Protein AF-A0A5B9WQB6-F1 (afdb_monomer)

Secondary structure (DSSP, 8-state):
------S--EEEEEEE-TTS-EEEEEEEEES-SSS---EE-SS----B-EEEE-TTS-EEEEEEEEEETTEEEEEEEEEEEE-TTS--EEEEEETT--TT----S--PPPGGGTTTSS---------

Sequence (127 aa):
MEERTDKYQRSYGYRYDMSNRLQSAQFTQQNSTTSYGSWQSNVMDFSVPHVNYDANGNILKMKQSGHKNNVPAVIDQLRYEYTTNTNQLRFVRDSVNDISTTLGDFKEPPQQQLQQCLPRNGLRLHL

Structure (mmCIF, N/CA/C/O backbone):
data_AF-A0A5B9WQB6-F1
#
_entry.id   AF-A0A5B9WQB6-F1
#
loop_
_atom_site.group_PDB
_atom_site.id
_atom_site.type_symbol
_atom_site.label_atom_id
_atom_site.label_alt_id
_atom_site.label_comp_id
_atom_site.label_asym_id
_atom_site.label_entity_id
_atom_site.label_seq_id
_atom_site.pdbx_PDB_ins_code
_atom_site.Cartn_x
_atom_site.Cartn_y
_atom_site.Cartn_z
_atom_site.occupancy
_atom_site.B_iso_or_equiv
_atom_site.auth_seq_id
_atom_site.auth_comp_id
_atom_site.auth_asym_id
_atom_site.auth_atom_id
_atom_site.pdbx_PDB_model_num
ATOM 1 N N . MET A 1 1 ? 7.847 24.546 -18.591 1.00 45.66 1 MET A N 1
ATOM 2 C CA . MET A 1 1 ? 8.264 23.195 -18.170 1.00 45.66 1 MET A CA 1
ATOM 3 C C . MET A 1 1 ? 7.218 22.246 -18.697 1.00 45.66 1 MET A C 1
ATOM 5 O O . MET A 1 1 ? 6.067 22.377 -18.315 1.00 45.66 1 MET A O 1
ATOM 9 N N . GLU A 1 2 ? 7.585 21.401 -19.648 1.00 45.88 2 GLU A N 1
ATOM 10 C CA . GLU A 1 2 ? 6.696 20.361 -20.155 1.00 45.88 2 GLU A CA 1
ATOM 11 C C . GLU A 1 2 ? 6.949 19.127 -19.287 1.00 45.88 2 GLU A C 1
ATOM 13 O O . GLU A 1 2 ? 8.078 18.633 -19.235 1.00 45.88 2 GLU A O 1
ATOM 18 N N . GLU A 1 3 ? 5.949 18.692 -18.521 1.00 54.19 3 GLU A N 1
ATOM 19 C CA . GLU A 1 3 ? 6.046 17.441 -17.772 1.00 54.19 3 GLU A CA 1
ATOM 20 C C . GLU A 1 3 ? 6.134 16.292 -18.775 1.00 54.19 3 GLU A C 1
ATOM 22 O O . GLU A 1 3 ? 5.165 15.940 -19.447 1.00 54.19 3 GLU A O 1
ATOM 27 N N . ARG A 1 4 ? 7.334 15.729 -18.934 1.00 61.25 4 ARG A N 1
ATOM 28 C CA . ARG A 1 4 ? 7.553 14.597 -19.832 1.00 61.25 4 ARG A CA 1
ATOM 29 C C . ARG A 1 4 ? 7.098 13.330 -19.121 1.00 61.25 4 ARG A C 1
ATOM 31 O O . ARG A 1 4 ? 7.892 12.677 -18.451 1.00 61.25 4 ARG A O 1
ATOM 38 N N . THR A 1 5 ? 5.830 12.971 -19.285 1.00 69.62 5 THR A N 1
ATOM 39 C CA . THR A 1 5 ? 5.388 11.600 -19.019 1.00 69.62 5 THR A CA 1
ATOM 40 C C . THR A 1 5 ? 6.136 10.671 -19.978 1.00 69.62 5 THR A C 1
ATOM 42 O O . THR A 1 5 ? 6.175 10.911 -21.189 1.00 69.62 5 THR A O 1
ATOM 45 N N . ASP A 1 6 ? 6.793 9.639 -19.451 1.00 83.25 6 ASP A N 1
ATOM 46 C CA . ASP A 1 6 ? 7.408 8.622 -20.302 1.00 83.25 6 ASP A CA 1
ATOM 47 C C . ASP A 1 6 ? 6.338 7.815 -21.067 1.00 83.25 6 ASP A C 1
ATOM 49 O O . ASP A 1 6 ? 5.146 7.863 -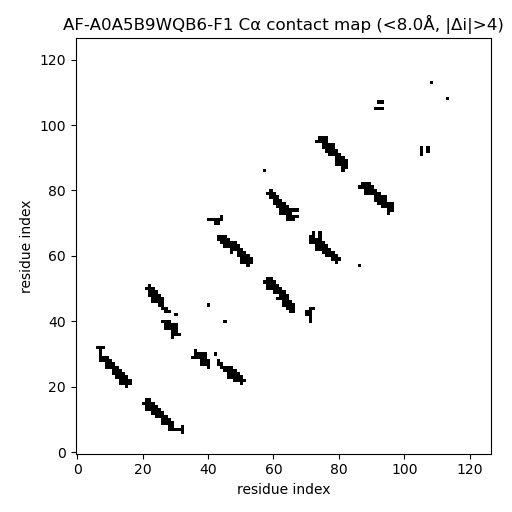20.767 1.00 83.25 6 ASP A O 1
ATOM 53 N N . LYS A 1 7 ? 6.749 7.095 -22.117 1.00 90.69 7 LYS A N 1
ATOM 54 C CA . LYS A 1 7 ? 5.823 6.355 -22.995 1.00 90.69 7 LYS A CA 1
ATOM 55 C C . LYS A 1 7 ? 5.548 4.921 -22.525 1.00 90.69 7 LYS A C 1
ATOM 57 O O . LYS A 1 7 ? 4.999 4.129 -23.290 1.00 90.69 7 LYS A O 1
ATOM 62 N N . TYR A 1 8 ? 5.969 4.553 -21.315 1.00 93.50 8 TYR A N 1
ATOM 63 C CA . TYR A 1 8 ? 5.760 3.200 -20.808 1.00 93.50 8 TYR A CA 1
ATOM 64 C C . TYR A 1 8 ? 4.297 3.005 -20.411 1.00 93.50 8 TYR A C 1
ATOM 66 O O . TYR A 1 8 ? 3.733 3.776 -19.634 1.00 93.50 8 TYR A O 1
ATOM 74 N N . GLN A 1 9 ? 3.677 1.950 -20.938 1.00 94.81 9 GLN A N 1
ATOM 75 C CA . GLN A 1 9 ? 2.316 1.581 -20.564 1.00 94.81 9 GLN A CA 1
ATOM 76 C C . GLN A 1 9 ? 2.328 0.904 -19.196 1.00 94.81 9 GLN A C 1
ATOM 78 O O . GLN A 1 9 ? 3.140 0.015 -18.945 1.00 94.81 9 GLN A O 1
ATOM 83 N N . ARG A 1 10 ? 1.413 1.318 -18.321 1.00 95.75 10 ARG A N 1
ATOM 84 C CA . ARG A 1 10 ? 1.298 0.846 -16.937 1.00 95.75 10 ARG A CA 1
ATOM 85 C C . ARG A 1 10 ? -0.135 0.424 -16.657 1.00 95.75 10 ARG A C 1
ATOM 87 O O . ARG A 1 10 ? -1.063 0.985 -17.236 1.00 95.75 10 ARG A O 1
ATOM 94 N N . SER A 1 11 ? -0.315 -0.547 -15.775 1.00 96.69 11 SER A N 1
ATOM 95 C CA . SER A 1 11 ? -1.634 -0.983 -15.331 1.00 96.69 11 SER A CA 1
ATOM 96 C C . SER A 1 11 ? -1.641 -1.297 -13.840 1.00 96.69 11 SER A C 1
ATOM 98 O O . SER A 1 11 ? -0.609 -1.644 -13.258 1.00 96.69 11 SER A O 1
ATOM 100 N N . TYR A 1 12 ? -2.827 -1.173 -13.244 1.00 98.19 12 TYR A N 1
ATOM 101 C CA . TYR A 1 12 ? -3.102 -1.615 -11.887 1.00 98.19 12 TYR A CA 1
ATOM 102 C C . TYR A 1 12 ? -4.281 -2.584 -11.868 1.00 98.19 12 TYR A C 1
ATOM 104 O O . TYR A 1 12 ? -5.345 -2.291 -12.411 1.00 98.19 12 TYR A O 1
ATOM 112 N N . GLY A 1 13 ? -4.093 -3.720 -11.200 1.00 98.38 13 GLY A N 1
ATOM 113 C CA . GLY A 1 13 ? -5.169 -4.638 -10.836 1.00 98.38 13 GLY A CA 1
ATOM 114 C C . GLY A 1 13 ? -5.542 -4.470 -9.366 1.00 98.38 13 GLY A C 1
ATOM 115 O O . GLY A 1 13 ? -4.693 -4.663 -8.498 1.00 98.38 13 GLY A O 1
ATOM 116 N N . TYR A 1 14 ? -6.799 -4.139 -9.075 1.00 98.56 14 TYR A N 1
ATOM 117 C CA . TYR A 1 14 ? -7.278 -3.934 -7.706 1.00 98.56 14 TYR A CA 1
ATOM 118 C C . TYR A 1 14 ? -8.111 -5.120 -7.224 1.00 98.56 14 TYR A C 1
ATOM 120 O O . TYR A 1 14 ? -8.932 -5.662 -7.964 1.00 98.56 14 TYR A O 1
ATOM 128 N N . ARG A 1 15 ? -7.920 -5.507 -5.962 1.00 98.62 15 ARG A N 1
ATOM 129 C CA . ARG A 1 15 ? -8.769 -6.481 -5.266 1.00 98.62 15 ARG A CA 1
ATOM 130 C C . ARG A 1 15 ? -9.370 -5.831 -4.041 1.00 98.62 15 ARG A C 1
ATOM 132 O O . ARG A 1 15 ? -8.684 -5.076 -3.354 1.00 98.62 15 ARG A O 1
ATOM 139 N N . TYR A 1 16 ? -10.614 -6.181 -3.755 1.00 98.31 16 TYR A N 1
ATOM 140 C CA . TYR A 1 16 ? -11.358 -5.675 -2.613 1.00 98.31 16 TYR A CA 1
ATOM 141 C C . TYR A 1 16 ? -11.909 -6.833 -1.789 1.00 98.31 16 TYR A C 1
ATOM 143 O O . TYR A 1 16 ? -12.140 -7.923 -2.316 1.00 98.31 16 TYR A O 1
ATOM 151 N N . ASP A 1 17 ? -12.106 -6.596 -0.497 1.00 96.88 17 ASP A N 1
ATOM 152 C CA . ASP A 1 17 ? -12.877 -7.503 0.344 1.00 96.88 17 ASP A CA 1
ATOM 153 C C . ASP A 1 17 ? -14.391 -7.327 0.123 1.00 96.88 17 ASP A C 1
ATOM 155 O O . ASP A 1 17 ? -14.837 -6.455 -0.623 1.00 96.88 17 ASP A O 1
ATOM 159 N N . MET A 1 18 ? -15.200 -8.156 0.790 1.00 96.62 18 MET A N 1
ATOM 160 C CA . MET A 1 18 ? -16.669 -8.107 0.688 1.00 96.62 18 MET A CA 1
ATOM 161 C C . MET A 1 18 ? -17.281 -6.797 1.215 1.00 96.62 18 MET A C 1
ATOM 163 O O . MET A 1 18 ? -18.441 -6.512 0.931 1.00 96.62 18 MET A O 1
ATOM 167 N N . SER A 1 19 ? -16.510 -6.000 1.958 1.00 96.75 19 SER A N 1
ATOM 168 C CA . SER A 1 19 ? -16.903 -4.679 2.453 1.00 96.75 19 SER A CA 1
ATOM 169 C C . SER A 1 19 ? -16.404 -3.547 1.544 1.00 96.75 19 SER A C 1
ATOM 171 O O . SER A 1 19 ? -16.431 -2.386 1.950 1.00 96.75 19 SER A O 1
ATOM 173 N N . ASN A 1 20 ? -15.950 -3.860 0.323 1.00 97.31 20 ASN A N 1
ATOM 174 C CA . ASN A 1 20 ? -15.408 -2.923 -0.666 1.00 97.31 20 ASN A CA 1
ATOM 175 C C . ASN A 1 20 ? -14.147 -2.167 -0.209 1.00 97.31 20 ASN A C 1
ATOM 177 O O . ASN A 1 20 ? -13.879 -1.058 -0.673 1.00 97.31 20 ASN A O 1
ATOM 181 N N . ARG A 1 21 ? -13.340 -2.753 0.681 1.00 97.88 21 ARG A N 1
ATOM 182 C CA . ARG A 1 21 ? -12.048 -2.182 1.097 1.00 97.88 21 ARG A CA 1
ATOM 183 C C . ARG A 1 21 ? -10.906 -2.802 0.302 1.00 97.88 21 ARG A C 1
ATOM 185 O O . ARG A 1 21 ? -10.938 -3.994 0.008 1.00 97.88 21 ARG A O 1
ATOM 192 N N . LEU A 1 22 ? -9.897 -2.003 -0.043 1.00 98.19 22 LEU A N 1
ATOM 193 C CA . LEU A 1 22 ? -8.744 -2.438 -0.838 1.00 98.19 22 LEU A CA 1
ATOM 194 C C . LEU A 1 22 ? -7.978 -3.560 -0.127 1.00 98.19 22 LEU A C 1
ATOM 196 O O . LEU A 1 22 ? -7.445 -3.342 0.946 1.00 98.19 22 LEU A O 1
ATOM 200 N N . GLN A 1 23 ? -7.840 -4.726 -0.748 1.00 98.31 23 GLN A N 1
ATOM 201 C CA . GLN A 1 23 ? -6.965 -5.800 -0.269 1.00 98.31 23 GLN A CA 1
ATOM 202 C C . GLN A 1 23 ? -5.609 -5.798 -0.963 1.00 98.31 23 GLN A C 1
ATOM 204 O O . GLN A 1 23 ? -4.623 -6.167 -0.339 1.00 98.31 23 GLN A O 1
ATOM 209 N N . SER A 1 24 ? -5.540 -5.413 -2.237 1.00 98.56 24 SER A N 1
ATOM 210 C CA . SER A 1 24 ? -4.276 -5.316 -2.971 1.00 98.56 24 SER A CA 1
ATOM 211 C C . SER A 1 24 ? -4.412 -4.439 -4.211 1.00 98.56 24 SER A C 1
ATOM 213 O O . SER A 1 24 ? -5.468 -4.438 -4.845 1.00 98.56 24 SER A O 1
ATOM 215 N N . ALA A 1 25 ? -3.325 -3.790 -4.612 1.00 98.62 25 ALA A N 1
ATOM 216 C CA . ALA A 1 25 ? -3.173 -3.119 -5.898 1.00 98.62 25 ALA A CA 1
ATOM 217 C C . ALA A 1 25 ? -1.906 -3.652 -6.578 1.00 98.62 25 ALA A C 1
ATOM 219 O O . ALA A 1 25 ? -0.805 -3.406 -6.104 1.00 98.62 25 ALA A O 1
ATOM 220 N N . GLN A 1 26 ? -2.033 -4.409 -7.662 1.00 98.56 26 GLN A N 1
ATOM 221 C CA . GLN A 1 26 ? -0.891 -4.981 -8.372 1.00 98.56 26 GLN A CA 1
ATOM 222 C C . GLN A 1 26 ? -0.479 -4.065 -9.518 1.00 98.56 26 GLN A C 1
ATOM 224 O O . GLN A 1 26 ? -1.242 -3.901 -10.467 1.00 98.56 26 GLN A O 1
ATOM 229 N N . PHE A 1 27 ? 0.727 -3.510 -9.442 1.00 98.44 27 PHE A N 1
ATOM 230 C CA . PHE A 1 27 ? 1.332 -2.742 -10.520 1.00 98.44 27 PHE A CA 1
ATOM 231 C C . PHE A 1 27 ? 1.957 -3.673 -11.559 1.00 98.44 27 PHE A C 1
ATOM 233 O O . PHE A 1 27 ? 2.646 -4.634 -11.216 1.00 98.44 27 PHE A O 1
ATOM 240 N N . THR A 1 28 ? 1.786 -3.346 -12.836 1.00 98.00 28 THR A N 1
ATOM 241 C CA . THR A 1 28 ? 2.619 -3.889 -13.913 1.00 98.00 28 THR A CA 1
ATOM 242 C C . THR A 1 28 ? 2.883 -2.829 -14.974 1.00 98.00 28 THR A C 1
ATOM 244 O O . THR A 1 28 ? 2.113 -1.880 -15.137 1.00 98.00 28 THR A O 1
ATOM 247 N N . GLN A 1 29 ? 3.952 -3.009 -15.741 1.00 96.81 29 GLN A N 1
ATOM 248 C CA . GLN A 1 29 ? 4.259 -2.198 -16.908 1.00 96.81 29 GLN A CA 1
ATOM 249 C C . GLN A 1 29 ? 4.699 -3.047 -18.098 1.00 96.81 29 GLN A C 1
ATOM 251 O O . GLN A 1 29 ? 5.177 -4.173 -17.946 1.00 96.81 29 GLN A O 1
ATOM 256 N N . GLN A 1 30 ? 4.574 -2.466 -19.284 1.00 97.12 30 GLN A N 1
ATOM 257 C CA . GLN A 1 30 ? 5.306 -2.890 -20.468 1.00 97.12 30 GLN A CA 1
ATOM 258 C C . GLN A 1 30 ? 6.727 -2.333 -20.385 1.00 97.12 30 GLN A C 1
ATOM 260 O O . GLN A 1 30 ? 6.905 -1.136 -20.192 1.00 97.12 30 GLN A O 1
ATOM 265 N N . ASN A 1 31 ? 7.741 -3.180 -20.560 1.00 94.94 31 ASN A N 1
ATOM 266 C CA . ASN A 1 31 ? 9.151 -2.762 -20.517 1.00 94.94 31 ASN A CA 1
ATOM 267 C C . ASN A 1 31 ? 9.672 -2.235 -21.871 1.00 94.94 31 ASN A C 1
ATOM 269 O O . ASN A 1 31 ? 10.870 -2.023 -22.042 1.00 94.94 31 ASN A O 1
ATOM 273 N N . SER A 1 32 ? 8.784 -2.018 -22.843 1.00 93.81 32 SER A N 1
ATOM 274 C CA . SER A 1 32 ? 9.089 -1.420 -24.143 1.00 93.81 32 SER A CA 1
ATOM 275 C C . SER A 1 32 ? 8.027 -0.385 -24.502 1.00 93.81 32 SER A C 1
ATOM 277 O O . SER A 1 32 ? 6.857 -0.534 -24.155 1.00 93.81 32 SER A O 1
ATOM 279 N N . THR A 1 33 ? 8.444 0.677 -25.193 1.00 93.25 33 THR A N 1
ATOM 280 C CA . THR A 1 33 ? 7.552 1.748 -25.678 1.00 93.25 33 THR A CA 1
ATOM 281 C C . THR A 1 33 ? 7.243 1.628 -27.170 1.00 93.25 33 THR A C 1
ATOM 283 O O . THR A 1 33 ? 6.401 2.355 -27.689 1.00 93.25 33 THR A O 1
ATOM 286 N N . THR A 1 34 ? 7.932 0.723 -27.868 1.00 92.94 34 THR A N 1
ATOM 287 C CA . THR A 1 34 ? 7.859 0.550 -29.328 1.00 92.94 34 THR A CA 1
ATOM 288 C C . THR A 1 34 ? 7.278 -0.798 -29.741 1.00 92.94 34 THR A C 1
ATOM 290 O O . THR A 1 34 ? 6.978 -1.001 -30.913 1.00 92.94 34 THR A O 1
ATOM 293 N N . SER A 1 35 ? 7.112 -1.725 -28.797 1.00 90.81 35 SER A N 1
ATOM 294 C CA . SER A 1 35 ? 6.558 -3.057 -29.036 1.00 90.81 35 SER A CA 1
ATOM 295 C C . SER A 1 35 ? 5.780 -3.532 -27.815 1.00 90.81 35 SER A C 1
ATOM 297 O O . SER A 1 35 ? 6.086 -3.143 -26.688 1.00 90.81 35 SER A O 1
ATOM 299 N N . TYR A 1 36 ? 4.780 -4.377 -28.047 1.00 90.56 36 TYR A N 1
ATOM 300 C CA . TYR A 1 36 ? 4.033 -5.033 -26.982 1.00 90.56 36 TYR A CA 1
ATOM 301 C C . TYR A 1 36 ? 4.788 -6.275 -26.509 1.00 90.56 36 TYR A C 1
ATOM 303 O O . TYR A 1 36 ? 5.230 -7.088 -27.318 1.00 90.56 36 TYR A O 1
ATOM 311 N N . GLY A 1 37 ? 4.911 -6.426 -25.197 1.00 92.25 37 GLY A N 1
ATOM 312 C CA . GLY A 1 37 ? 5.512 -7.576 -24.536 1.00 92.25 37 GLY A CA 1
ATOM 313 C C . GLY A 1 37 ? 4.714 -8.005 -23.304 1.00 92.25 37 GLY A C 1
ATOM 314 O O . GLY A 1 37 ? 3.502 -7.795 -23.205 1.00 92.25 37 GLY A O 1
ATOM 315 N N . SER A 1 38 ? 5.401 -8.634 -22.352 1.00 96.31 38 SER A N 1
ATOM 316 C CA . SER A 1 38 ? 4.796 -9.075 -21.094 1.00 96.31 38 SER A CA 1
ATOM 317 C C . SER A 1 38 ? 4.591 -7.910 -20.127 1.00 96.31 38 SER A C 1
ATOM 319 O O . SER A 1 38 ? 5.468 -7.064 -19.964 1.00 96.31 38 SER A O 1
ATOM 321 N N . TRP A 1 39 ? 3.464 -7.925 -19.418 1.00 96.94 39 TRP A N 1
ATOM 322 C CA . TRP A 1 39 ? 3.227 -7.063 -18.262 1.00 96.94 39 TRP A CA 1
ATOM 323 C C . TRP A 1 39 ? 4.047 -7.564 -17.072 1.00 96.94 39 TRP A C 1
ATOM 325 O O . TRP A 1 39 ? 3.872 -8.698 -16.627 1.00 96.94 39 TRP A O 1
ATOM 335 N N . GLN A 1 40 ? 4.974 -6.743 -16.584 1.00 96.69 40 GLN A N 1
ATOM 336 C CA . GLN A 1 40 ? 5.948 -7.126 -15.558 1.00 96.69 40 GLN A CA 1
ATOM 337 C C . GLN A 1 40 ? 6.110 -6.025 -14.504 1.00 96.69 40 GLN A C 1
ATOM 339 O O . GLN A 1 40 ? 5.797 -4.866 -14.756 1.00 96.69 40 GLN A O 1
ATOM 344 N N . SER A 1 41 ? 6.635 -6.380 -13.332 1.00 96.56 41 SER A N 1
ATOM 345 C CA . SER A 1 41 ? 6.992 -5.443 -12.253 1.00 96.56 41 SER A CA 1
ATOM 346 C C . SER A 1 41 ? 8.484 -5.509 -11.878 1.00 96.56 41 SER A C 1
ATOM 348 O O . SER A 1 41 ? 8.903 -5.102 -10.802 1.00 96.56 41 SER A O 1
ATOM 350 N N . ASN A 1 42 ? 9.320 -6.060 -12.759 1.00 95.31 42 ASN A N 1
ATOM 351 C CA . ASN A 1 42 ? 10.738 -6.327 -12.486 1.00 95.31 42 ASN A CA 1
ATOM 352 C C . ASN A 1 42 ? 11.656 -5.105 -12.657 1.00 95.31 42 ASN A C 1
ATOM 354 O O . ASN A 1 42 ? 12.744 -5.088 -12.094 1.00 95.31 42 ASN A O 1
ATOM 358 N N . VAL A 1 43 ? 11.247 -4.114 -13.453 1.00 94.75 43 VAL A N 1
ATOM 359 C CA . VAL A 1 43 ? 11.997 -2.858 -13.645 1.00 94.75 43 VAL A CA 1
ATOM 360 C C . VAL A 1 43 ? 11.450 -1.765 -12.729 1.00 94.75 43 VAL A C 1
ATOM 362 O O . VAL A 1 43 ? 12.217 -1.043 -12.103 1.00 94.75 43 VAL A O 1
ATOM 365 N N . MET A 1 44 ? 10.125 -1.697 -12.594 1.00 94.94 44 MET A N 1
ATOM 366 C CA . MET A 1 44 ? 9.413 -0.826 -11.660 1.00 94.94 44 MET A CA 1
ATOM 367 C C . MET A 1 44 ? 8.364 -1.660 -10.931 1.00 94.94 44 MET A C 1
ATOM 369 O O . MET A 1 44 ? 7.638 -2.414 -11.579 1.00 94.94 44 MET A O 1
ATOM 373 N N . ASP A 1 45 ? 8.243 -1.486 -9.618 1.00 96.94 45 ASP A N 1
ATOM 374 C CA . ASP A 1 45 ? 7.145 -2.061 -8.846 1.00 96.94 45 ASP A CA 1
ATOM 375 C C . ASP A 1 45 ? 6.594 -1.017 -7.882 1.00 96.94 45 ASP A C 1
ATOM 377 O O . ASP A 1 45 ? 7.316 -0.501 -7.036 1.00 96.94 45 ASP A O 1
ATOM 381 N N . PHE A 1 46 ? 5.307 -0.727 -8.017 1.00 97.38 46 PHE A N 1
ATO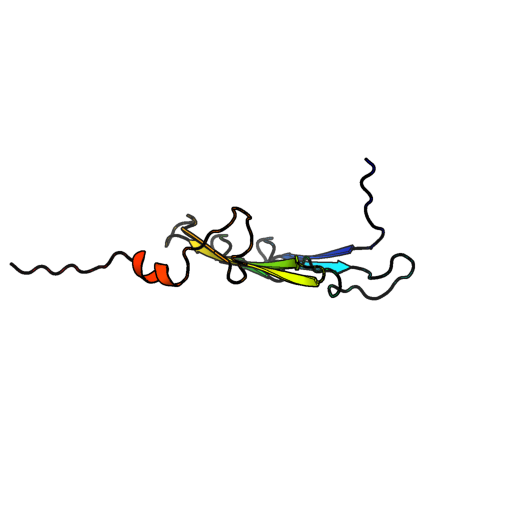M 382 C CA . PHE A 1 46 ? 4.556 0.159 -7.130 1.00 97.38 46 PHE A CA 1
ATOM 383 C C . PHE A 1 46 ? 3.351 -0.568 -6.522 1.00 97.38 46 PHE A C 1
ATOM 385 O O . PHE A 1 46 ? 2.346 0.039 -6.154 1.00 97.38 46 PHE A O 1
ATOM 392 N N . SER A 1 47 ? 3.413 -1.901 -6.483 1.00 98.56 47 SER A N 1
ATOM 393 C CA . SER A 1 47 ? 2.331 -2.730 -5.973 1.00 98.56 47 SER A CA 1
ATOM 394 C C . SER A 1 47 ? 2.105 -2.526 -4.476 1.00 98.56 47 SER A C 1
ATOM 396 O O . SER A 1 47 ? 3.039 -2.411 -3.690 1.00 98.56 47 SER A O 1
ATOM 398 N N . VAL A 1 48 ? 0.849 -2.629 -4.064 1.00 98.56 48 VAL A N 1
ATOM 399 C CA . VAL A 1 48 ? 0.423 -2.884 -2.688 1.00 98.56 48 VAL A CA 1
ATOM 400 C C . VAL A 1 48 ? -0.045 -4.340 -2.635 1.00 98.56 48 VAL A C 1
ATOM 402 O O . VAL A 1 48 ? -1.212 -4.617 -2.918 1.00 98.56 48 VAL A O 1
ATOM 405 N N . PRO A 1 49 ? 0.838 -5.318 -2.361 1.00 97.44 49 PRO A N 1
ATOM 406 C CA . PRO A 1 49 ? 0.479 -6.735 -2.444 1.00 97.44 49 PRO A CA 1
ATOM 407 C C . PRO A 1 49 ? -0.560 -7.173 -1.408 1.00 97.44 49 PRO A C 1
ATOM 409 O O . PRO A 1 49 ? -1.269 -8.145 -1.655 1.00 97.44 49 PRO A O 1
ATOM 412 N N . HIS A 1 50 ? -0.642 -6.503 -0.254 1.00 96.38 50 HIS A N 1
ATOM 413 C CA . HIS A 1 50 ? -1.689 -6.767 0.729 1.00 96.38 50 HIS A CA 1
ATOM 414 C C . HIS A 1 50 ? -1.966 -5.571 1.645 1.00 96.38 50 HIS A C 1
ATOM 416 O O . HIS A 1 50 ? -1.047 -4.878 2.089 1.00 96.38 50 HIS A O 1
ATOM 422 N N . VAL A 1 51 ? -3.243 -5.418 1.988 1.00 98.50 51 VAL A N 1
ATOM 423 C CA . VAL A 1 51 ? -3.754 -4.621 3.101 1.00 98.50 51 VAL A CA 1
ATOM 424 C C . VAL A 1 51 ? -4.696 -5.511 3.908 1.00 98.50 51 VAL A C 1
ATOM 426 O O . VAL A 1 51 ? -5.591 -6.156 3.358 1.00 98.50 51 VAL A O 1
ATOM 429 N N . ASN A 1 52 ? -4.476 -5.588 5.216 1.00 98.00 52 ASN A N 1
ATOM 430 C CA . ASN A 1 52 ? -5.311 -6.364 6.128 1.00 98.00 52 ASN A CA 1
ATOM 431 C C . ASN A 1 52 ? -6.098 -5.431 7.030 1.00 98.00 52 ASN A C 1
ATOM 433 O O . ASN A 1 52 ? -5.571 -4.405 7.449 1.00 98.00 52 ASN A O 1
ATOM 437 N N . TYR A 1 53 ? -7.308 -5.843 7.396 1.00 98.31 53 TYR A N 1
ATOM 438 C CA . TYR A 1 53 ? -8.170 -5.093 8.295 1.00 98.31 53 TYR A CA 1
ATOM 439 C C . TYR A 1 53 ? -8.655 -5.960 9.450 1.00 98.31 53 TYR A C 1
ATOM 441 O O . TYR A 1 53 ? -8.762 -7.181 9.307 1.00 98.31 53 TYR A O 1
ATOM 449 N N . ASP A 1 54 ? -8.990 -5.329 10.569 1.00 96.19 54 ASP A N 1
ATOM 450 C CA . ASP A 1 54 ? -9.826 -5.951 11.586 1.00 96.19 54 ASP A CA 1
ATOM 451 C C . ASP A 1 54 ? -11.317 -5.923 11.187 1.00 96.19 54 ASP A C 1
ATOM 453 O O . ASP A 1 54 ? -11.716 -5.396 10.135 1.00 96.19 54 ASP A O 1
ATOM 457 N N . ALA A 1 55 ? -12.150 -6.518 12.045 1.00 94.31 55 ALA A N 1
ATOM 458 C CA . ALA A 1 55 ? -13.598 -6.570 11.862 1.00 94.31 55 ALA A CA 1
ATOM 459 C C . ALA A 1 55 ? -14.271 -5.186 11.923 1.00 94.31 55 ALA A C 1
ATOM 461 O O . ALA A 1 55 ? -15.342 -5.016 11.346 1.00 94.31 55 ALA A O 1
ATOM 462 N N . ASN A 1 56 ? -13.650 -4.202 12.583 1.00 95.06 56 ASN A N 1
ATOM 463 C CA . ASN A 1 56 ? -14.206 -2.863 12.774 1.00 95.06 56 ASN A CA 1
ATOM 464 C C . ASN A 1 56 ? -13.887 -1.902 11.627 1.00 95.06 56 ASN A C 1
ATOM 466 O O . ASN A 1 56 ? -14.499 -0.840 11.554 1.00 95.06 56 ASN A O 1
ATOM 470 N N . GLY A 1 57 ? -12.941 -2.230 10.745 1.00 96.00 57 GLY A N 1
ATOM 471 C CA . GLY A 1 57 ? -12.533 -1.29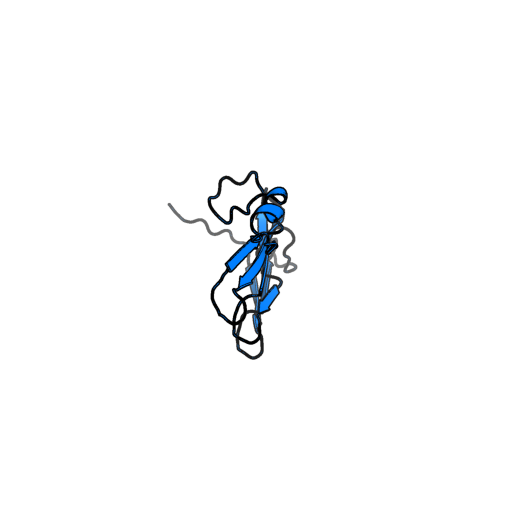9 9.689 1.00 96.00 57 GLY A CA 1
ATOM 472 C C . GLY A 1 57 ? -11.070 -0.901 9.721 1.00 96.00 57 GLY A C 1
ATOM 473 O O . GLY A 1 57 ? -10.580 -0.368 8.728 1.00 96.00 57 GLY A O 1
ATOM 474 N N . ASN A 1 58 ? -10.377 -1.137 10.830 1.00 97.75 58 ASN A N 1
ATOM 475 C CA . ASN A 1 58 ? -9.043 -0.606 11.045 1.00 97.75 58 ASN A CA 1
ATOM 476 C C . ASN A 1 58 ? -8.017 -1.393 10.230 1.00 97.75 58 ASN A C 1
ATOM 478 O O . ASN A 1 58 ? -8.064 -2.622 10.201 1.00 97.75 58 ASN A O 1
ATOM 482 N N . ILE A 1 59 ? -7.076 -0.701 9.586 1.00 98.25 59 ILE A N 1
ATOM 483 C CA . ILE A 1 59 ? -5.968 -1.347 8.870 1.00 98.25 59 ILE A CA 1
ATOM 484 C C . ILE A 1 59 ? -5.042 -1.968 9.910 1.00 98.25 59 ILE A C 1
ATOM 486 O O . ILE A 1 59 ? -4.617 -1.279 10.816 1.00 98.25 59 ILE A O 1
ATOM 490 N N . LEU A 1 60 ? -4.683 -3.239 9.775 1.00 97.81 60 LEU A N 1
ATOM 491 C CA . LEU A 1 60 ? -3.729 -3.919 10.657 1.00 97.81 60 LEU A CA 1
ATOM 492 C C . LEU A 1 60 ? -2.326 -3.956 10.060 1.00 97.81 60 LEU A C 1
ATOM 494 O O . LEU A 1 60 ? -1.328 -3.816 10.769 1.00 97.81 60 LEU A O 1
ATOM 498 N N . LYS A 1 61 ? -2.244 -4.193 8.749 1.00 97.88 61 LYS A N 1
ATOM 499 C CA . LYS A 1 61 ? -0.986 -4.336 8.016 1.00 97.88 61 LYS A CA 1
ATOM 500 C C . LYS A 1 61 ? -1.126 -3.779 6.613 1.00 97.88 61 LYS A C 1
ATOM 502 O O . LYS A 1 61 ? -2.172 -3.956 5.990 1.00 97.88 61 LYS A O 1
ATOM 507 N N . MET A 1 62 ? -0.053 -3.182 6.117 1.00 97.81 62 MET A N 1
ATOM 508 C CA . MET A 1 62 ? 0.090 -2.774 4.727 1.00 97.81 62 MET A CA 1
ATOM 509 C C . MET A 1 62 ? 1.522 -3.052 4.283 1.00 97.81 62 MET A C 1
ATOM 511 O O . MET A 1 62 ? 2.469 -2.810 5.026 1.00 97.81 62 MET A O 1
ATOM 515 N N . LYS A 1 63 ? 1.679 -3.562 3.066 1.00 97.44 63 LYS A N 1
ATOM 516 C CA . LYS A 1 63 ? 2.981 -3.659 2.409 1.00 97.44 63 LYS A CA 1
ATOM 517 C C . LYS A 1 63 ? 2.919 -2.896 1.101 1.00 97.44 63 LYS A C 1
ATOM 519 O O . LYS A 1 63 ? 1.961 -3.089 0.354 1.00 97.44 63 LYS A O 1
ATOM 524 N N . GLN A 1 64 ? 3.945 -2.107 0.812 1.00 96.50 64 GLN A N 1
ATOM 525 C CA . GLN A 1 64 ? 4.058 -1.356 -0.430 1.00 96.50 64 GLN A CA 1
ATOM 526 C C . GLN A 1 64 ? 5.435 -1.564 -1.060 1.00 96.50 64 GLN A C 1
ATOM 528 O O . GLN A 1 64 ? 6.478 -1.471 -0.406 1.00 96.50 64 GLN A O 1
ATOM 533 N N . SER A 1 65 ? 5.422 -1.892 -2.346 1.00 96.81 65 SER A N 1
ATOM 534 C CA . SER A 1 65 ? 6.589 -1.843 -3.210 1.00 96.81 65 SER A CA 1
ATOM 535 C C . SER A 1 65 ? 6.779 -0.424 -3.734 1.00 96.81 65 SER A C 1
ATOM 537 O O . SER A 1 65 ? 5.823 0.324 -3.942 1.00 96.81 65 SER A O 1
ATOM 539 N N . GLY A 1 66 ? 8.028 -0.077 -3.987 1.00 94.25 66 GLY A N 1
ATOM 540 C CA . GLY A 1 66 ? 8.431 1.149 -4.639 1.00 94.25 66 GLY A CA 1
ATOM 541 C C . GLY A 1 66 ? 9.688 0.921 -5.460 1.00 94.25 66 GLY A C 1
ATOM 542 O O . GLY A 1 66 ? 10.175 -0.200 -5.630 1.00 94.25 66 GLY A O 1
ATOM 543 N N . HIS A 1 67 ? 10.245 2.017 -5.951 1.00 90.31 67 HIS A N 1
ATOM 544 C CA . HIS A 1 67 ? 11.489 2.003 -6.698 1.00 90.31 67 HIS A CA 1
ATOM 545 C C . HIS A 1 67 ? 12.547 2.782 -5.923 1.00 90.31 67 HIS A C 1
ATOM 547 O O . HIS A 1 67 ? 12.423 3.992 -5.736 1.00 90.31 67 HIS A O 1
ATOM 553 N N . LYS A 1 68 ? 13.573 2.080 -5.441 1.00 86.56 68 LYS A N 1
ATOM 554 C CA . LYS A 1 68 ? 14.624 2.626 -4.581 1.00 86.56 68 LYS A CA 1
ATOM 555 C C . LYS A 1 68 ? 15.978 2.293 -5.181 1.00 86.56 68 LYS A C 1
ATOM 557 O O . LYS A 1 68 ? 16.227 1.149 -5.538 1.00 86.56 68 LYS A O 1
ATOM 562 N N . ASN A 1 69 ? 16.866 3.281 -5.285 1.00 87.12 69 ASN A N 1
ATOM 563 C CA . ASN A 1 69 ? 18.214 3.101 -5.841 1.00 87.12 69 ASN A CA 1
ATOM 564 C C . ASN A 1 69 ? 18.215 2.398 -7.213 1.00 87.12 69 ASN A C 1
ATOM 566 O O . ASN A 1 69 ? 19.026 1.513 -7.472 1.00 87.12 69 ASN A O 1
ATOM 570 N N . ASN A 1 70 ? 17.286 2.801 -8.084 1.00 88.19 70 ASN A N 1
ATOM 571 C CA . ASN A 1 70 ? 17.124 2.276 -9.440 1.00 88.19 70 ASN A CA 1
ATOM 572 C C . ASN A 1 70 ? 16.721 0.786 -9.529 1.00 88.19 70 ASN A C 1
ATOM 574 O O . ASN A 1 70 ? 16.861 0.170 -10.586 1.00 88.19 70 ASN A O 1
ATOM 578 N N . VAL A 1 71 ? 16.214 0.198 -8.439 1.00 93.25 71 VAL A N 1
ATOM 579 C CA . VAL A 1 71 ? 15.669 -1.167 -8.412 1.00 93.25 71 VAL A CA 1
ATOM 580 C C . VAL A 1 71 ? 14.319 -1.211 -7.687 1.00 93.25 71 VAL A C 1
ATOM 582 O O . VAL A 1 71 ? 14.090 -0.443 -6.749 1.00 93.25 71 VAL A O 1
ATOM 585 N N . PRO A 1 72 ? 13.385 -2.090 -8.092 1.00 95.19 72 PRO A N 1
ATOM 586 C CA . PRO A 1 72 ? 12.196 -2.362 -7.294 1.00 95.19 72 PRO A CA 1
ATOM 587 C C . PRO A 1 72 ? 12.559 -2.902 -5.910 1.00 95.19 72 PRO A C 1
ATOM 589 O O . PRO A 1 72 ? 13.403 -3.789 -5.780 1.00 95.19 72 PRO A O 1
ATOM 592 N N . ALA A 1 73 ? 11.902 -2.388 -4.878 1.00 94.62 73 ALA A N 1
ATOM 593 C CA . ALA A 1 73 ? 12.100 -2.810 -3.499 1.00 94.62 73 ALA A CA 1
ATOM 594 C C . ALA A 1 73 ? 10.802 -2.670 -2.703 1.00 94.62 73 ALA A C 1
ATOM 596 O O . ALA A 1 73 ? 9.911 -1.911 -3.072 1.00 94.62 73 ALA A O 1
ATOM 597 N N . VAL A 1 74 ? 10.708 -3.372 -1.576 1.00 93.50 74 VAL A N 1
ATOM 598 C CA . VAL A 1 74 ? 9.697 -3.047 -0.564 1.00 93.50 74 VAL A CA 1
ATOM 599 C C . VAL A 1 74 ? 10.148 -1.761 0.110 1.00 93.50 74 VAL A C 1
ATOM 601 O O . VAL A 1 74 ? 11.284 -1.702 0.577 1.00 93.50 74 VAL A O 1
ATOM 604 N N . ILE A 1 75 ? 9.290 -0.748 0.112 1.00 90.62 75 ILE A N 1
ATOM 605 C CA . ILE A 1 75 ? 9.580 0.544 0.745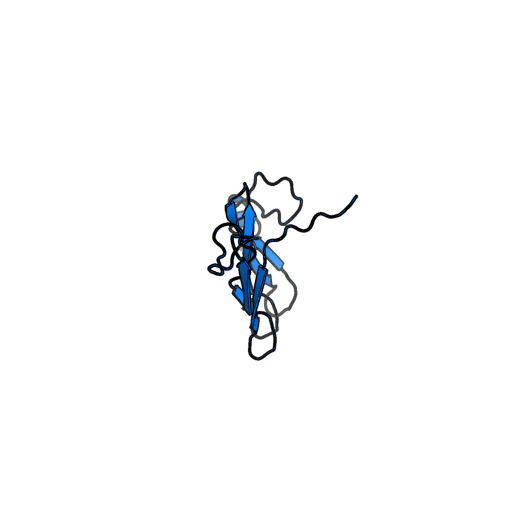 1.00 90.62 75 ILE A CA 1
ATOM 606 C C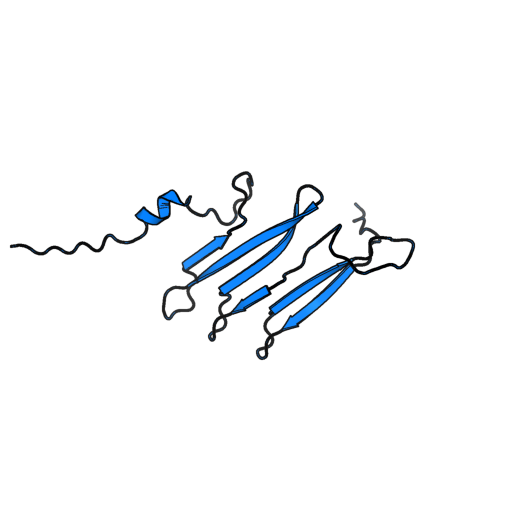 . ILE A 1 75 ? 8.823 0.712 2.054 1.00 90.62 75 ILE A C 1
ATOM 608 O O . ILE A 1 75 ? 9.360 1.330 2.958 1.00 90.62 75 ILE A O 1
ATOM 612 N N . ASP A 1 76 ? 7.660 0.068 2.182 1.00 92.06 76 ASP A N 1
ATOM 613 C CA . ASP A 1 76 ? 6.881 0.074 3.410 1.00 92.06 76 ASP A CA 1
ATOM 614 C C . ASP A 1 76 ? 6.472 -1.346 3.799 1.00 92.06 76 ASP A C 1
ATOM 616 O O . ASP A 1 76 ? 5.943 -2.126 2.991 1.00 92.06 76 ASP A O 1
ATOM 620 N N . GLN A 1 77 ? 6.655 -1.669 5.076 1.00 94.12 77 GLN A N 1
ATOM 621 C CA . GLN A 1 77 ? 6.065 -2.838 5.714 1.00 94.12 77 GLN A CA 1
ATOM 622 C C . GLN A 1 77 ? 5.437 -2.425 7.044 1.00 94.12 77 GLN A C 1
ATOM 624 O O . GLN A 1 77 ? 5.971 -2.676 8.128 1.00 94.12 77 GLN A O 1
ATOM 629 N N . LEU A 1 78 ? 4.270 -1.794 6.929 1.00 94.44 78 LEU A N 1
ATOM 630 C CA . LEU A 1 78 ? 3.581 -1.136 8.024 1.00 94.44 78 LEU A CA 1
ATOM 631 C C . LEU A 1 78 ? 2.727 -2.116 8.826 1.00 94.44 78 LEU A C 1
ATOM 633 O O . LEU A 1 78 ? 1.941 -2.898 8.281 1.00 94.44 78 LEU A O 1
ATOM 637 N N . ARG A 1 79 ? 2.831 -2.014 10.147 1.00 95.25 79 ARG A N 1
ATOM 638 C CA . ARG A 1 79 ? 1.950 -2.632 11.132 1.00 95.25 79 ARG A CA 1
ATOM 639 C C . ARG A 1 79 ? 1.335 -1.540 11.993 1.00 95.25 79 ARG A C 1
ATOM 641 O O . ARG A 1 79 ? 2.049 -0.786 12.650 1.00 95.25 79 ARG A O 1
ATOM 648 N N . TYR A 1 80 ? 0.015 -1.507 12.028 1.00 94.88 80 TYR A N 1
ATOM 649 C CA . TYR A 1 80 ? -0.758 -0.545 12.798 1.00 94.88 80 TYR A CA 1
ATOM 650 C C . TYR A 1 80 ? -1.240 -1.214 14.079 1.00 94.88 80 TYR A C 1
ATOM 652 O O . TYR A 1 80 ? -1.747 -2.335 14.060 1.00 94.88 80 TYR A O 1
ATOM 660 N N . GLU A 1 81 ? -1.074 -0.525 15.199 1.00 94.00 81 GLU A N 1
ATOM 661 C CA . GLU A 1 81 ? -1.533 -0.990 16.501 1.00 94.00 81 GLU A CA 1
ATOM 662 C C . GLU A 1 81 ? -2.486 0.035 17.088 1.00 94.00 81 GLU A C 1
ATOM 664 O O . GLU A 1 81 ? -2.165 1.221 17.152 1.00 94.00 81 GLU A O 1
ATOM 669 N N . TYR A 1 82 ? -3.642 -0.434 17.544 1.00 95.44 82 TYR A N 1
ATOM 670 C CA . TYR A 1 82 ? -4.700 0.389 18.121 1.00 95.44 82 TYR A CA 1
ATOM 671 C C . TYR A 1 82 ? -4.778 0.165 19.627 1.00 95.44 82 TYR A C 1
ATOM 673 O O . TYR A 1 82 ? -4.375 -0.879 20.147 1.00 95.44 82 TYR A O 1
ATOM 681 N N . THR A 1 83 ? -5.290 1.156 20.347 1.00 95.25 83 THR A N 1
ATOM 682 C CA . THR A 1 83 ? -5.638 0.985 21.756 1.00 95.25 83 THR A CA 1
ATOM 683 C C . THR A 1 83 ? -6.769 -0.039 21.874 1.00 95.25 83 THR A C 1
ATOM 685 O O . THR A 1 83 ? -7.739 -0.006 21.121 1.00 95.25 83 THR A O 1
ATOM 688 N N . THR A 1 84 ? -6.642 -0.971 22.820 1.00 94.25 84 THR A N 1
ATOM 689 C CA . THR A 1 84 ? -7.594 -2.073 23.003 1.00 94.25 84 THR A CA 1
ATOM 690 C C . THR A 1 84 ? -9.030 -1.567 23.126 1.00 94.25 84 THR A C 1
ATOM 692 O O . THR A 1 84 ? -9.304 -0.670 23.920 1.00 94.25 84 THR A O 1
ATOM 695 N N . ASN A 1 85 ? -9.947 -2.191 22.380 1.00 93.31 85 ASN A N 1
ATOM 696 C CA . ASN A 1 85 ? -11.379 -1.871 22.343 1.00 93.31 85 ASN A CA 1
ATOM 697 C C . ASN A 1 85 ? -11.713 -0.440 21.878 1.00 93.31 85 ASN A C 1
ATOM 699 O O . ASN A 1 85 ? -12.806 0.051 22.153 1.00 93.31 85 ASN A O 1
ATOM 703 N N . THR A 1 86 ? -10.805 0.235 21.169 1.00 95.88 86 THR A N 1
ATOM 704 C CA . THR A 1 86 ? -11.076 1.529 20.531 1.00 95.88 86 THR A CA 1
ATOM 705 C C . THR A 1 86 ? -10.568 1.538 19.08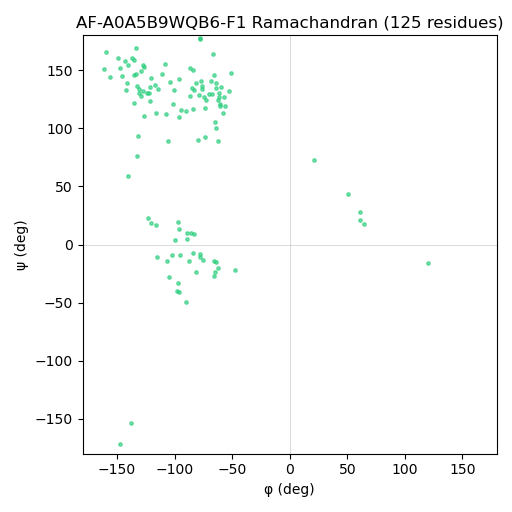7 1.00 95.88 86 THR A C 1
ATOM 707 O O . THR A 1 86 ? -9.826 0.653 18.671 1.00 95.88 86 THR A O 1
ATOM 710 N N . ASN A 1 87 ? -10.944 2.563 18.318 1.00 97.06 87 ASN A N 1
ATOM 711 C CA . ASN A 1 87 ? -10.387 2.826 16.984 1.00 97.06 87 ASN A CA 1
ATOM 712 C C . ASN A 1 87 ? -9.261 3.876 17.032 1.00 97.06 87 ASN A C 1
ATOM 714 O O . ASN A 1 87 ? -8.937 4.506 16.026 1.00 97.06 87 ASN A O 1
ATOM 718 N N . GLN A 1 88 ? -8.670 4.107 18.209 1.00 96.56 88 GLN A N 1
ATOM 719 C CA . GLN A 1 88 ? -7.580 5.062 18.360 1.00 96.56 88 GLN A CA 1
ATOM 720 C C . GLN A 1 88 ? -6.252 4.394 18.007 1.00 96.56 88 GLN A C 1
ATOM 722 O O . GLN A 1 88 ? -5.821 3.459 18.683 1.00 96.56 88 GLN A O 1
ATOM 727 N N . LEU A 1 89 ? -5.594 4.892 16.959 1.00 95.06 89 LEU A N 1
ATOM 728 C CA . LEU A 1 89 ? -4.259 4.448 16.572 1.00 95.06 89 LEU A CA 1
ATOM 729 C C . LEU A 1 89 ? -3.265 4.757 17.701 1.00 95.06 89 LEU A C 1
ATOM 731 O O . LEU A 1 89 ? -3.144 5.901 18.136 1.00 95.06 89 LEU A O 1
ATOM 735 N N . ARG A 1 90 ? -2.554 3.732 18.171 1.00 91.31 90 ARG A N 1
ATOM 736 C CA . ARG A 1 90 ? -1.521 3.843 19.205 1.00 91.31 90 ARG A CA 1
ATOM 737 C C . ARG A 1 90 ? -0.155 4.112 18.589 1.00 91.31 90 ARG A C 1
ATOM 739 O O . ARG A 1 90 ? 0.546 5.009 19.040 1.00 91.31 90 ARG A O 1
ATOM 746 N N . PHE A 1 91 ? 0.233 3.322 17.590 1.00 86.44 91 PHE A N 1
ATOM 747 C CA . PHE A 1 91 ? 1.447 3.546 16.807 1.00 86.44 91 PHE A CA 1
ATOM 748 C C . PHE A 1 91 ? 1.386 2.819 15.463 1.00 86.44 91 PHE A C 1
ATOM 750 O O . PHE A 1 91 ? 0.591 1.898 15.269 1.00 86.44 91 PHE A O 1
ATOM 757 N N . VAL A 1 92 ? 2.297 3.199 14.571 1.00 89.00 92 VAL A N 1
ATOM 758 C CA . VAL A 1 92 ? 2.627 2.463 13.349 1.00 89.00 92 VAL A CA 1
ATOM 759 C C . VAL A 1 92 ? 4.080 2.025 13.456 1.00 89.00 92 VAL A C 1
ATOM 761 O O . VAL A 1 92 ? 4.915 2.796 13.927 1.00 89.00 92 VAL A O 1
ATOM 764 N N . ARG A 1 93 ? 4.361 0.785 13.067 1.00 88.25 93 ARG A N 1
ATOM 765 C CA . ARG A 1 93 ? 5.721 0.277 12.895 1.00 88.25 93 ARG A CA 1
ATOM 766 C C . ARG A 1 93 ? 5.984 -0.036 11.438 1.00 88.25 93 ARG A C 1
ATOM 768 O O . ARG A 1 93 ? 5.159 -0.714 10.838 1.00 88.25 93 ARG A O 1
ATOM 775 N N . ASP A 1 94 ? 7.119 0.389 10.917 1.00 89.94 94 ASP A N 1
ATOM 776 C CA . ASP A 1 94 ? 7.636 0.010 9.615 1.00 89.94 94 ASP A CA 1
ATOM 777 C C . ASP A 1 94 ? 8.837 -0.935 9.765 1.00 89.94 94 ASP A C 1
ATOM 779 O O . ASP A 1 94 ? 9.918 -0.564 10.221 1.00 89.94 94 ASP A O 1
ATOM 783 N N . SER A 1 95 ? 8.653 -2.187 9.344 1.00 88.62 95 SER A N 1
ATOM 784 C CA . SER A 1 95 ? 9.699 -3.216 9.435 1.00 88.62 95 SER A CA 1
ATOM 785 C C . SER A 1 95 ? 10.781 -3.098 8.355 1.00 88.62 95 SER A C 1
ATOM 787 O O . SER A 1 95 ? 11.769 -3.828 8.419 1.00 88.62 95 SER A O 1
ATOM 789 N N . VAL A 1 96 ? 10.598 -2.222 7.360 1.00 85.38 96 VAL A N 1
ATOM 790 C CA . VAL A 1 96 ? 11.552 -1.991 6.259 1.00 85.38 96 VAL A CA 1
ATOM 791 C C . VAL A 1 96 ? 12.114 -0.558 6.298 1.00 85.38 96 VAL A C 1
ATOM 793 O O . VAL A 1 96 ? 12.753 -0.106 5.349 1.00 85.38 96 VAL A O 1
ATOM 796 N N . ASN A 1 97 ? 11.969 0.126 7.440 1.00 77.25 97 ASN A N 1
ATOM 797 C CA . ASN A 1 97 ? 12.495 1.470 7.644 1.00 77.25 97 ASN A CA 1
ATOM 798 C C . ASN A 1 97 ? 14.015 1.518 7.406 1.00 77.25 97 ASN A C 1
ATOM 800 O O . ASN A 1 97 ? 14.794 0.772 8.008 1.00 77.25 97 ASN A O 1
ATOM 804 N N . ASP A 1 98 ? 14.442 2.432 6.540 1.00 72.12 98 ASP A N 1
ATOM 805 C CA . ASP A 1 98 ? 15.847 2.736 6.325 1.00 72.12 98 ASP A CA 1
ATOM 806 C C . ASP A 1 98 ? 16.244 3.948 7.173 1.00 72.12 98 ASP A C 1
ATOM 808 O O . ASP A 1 98 ? 15.880 5.087 6.888 1.00 72.12 98 ASP A O 1
ATOM 812 N N . ILE A 1 99 ? 17.049 3.689 8.204 1.00 66.81 99 ILE A N 1
ATOM 813 C CA . ILE A 1 99 ? 17.514 4.677 9.190 1.00 66.81 99 ILE A CA 1
ATOM 814 C C . ILE A 1 99 ? 18.362 5.791 8.543 1.00 66.81 99 ILE A C 1
ATOM 816 O O . ILE A 1 99 ? 18.519 6.865 9.121 1.00 66.81 99 ILE A O 1
ATOM 820 N N . SER A 1 100 ? 18.920 5.558 7.349 1.00 67.75 100 SER A N 1
ATOM 821 C CA . SER A 1 100 ? 19.654 6.587 6.601 1.00 67.75 100 SER A CA 1
ATOM 822 C C . SER A 1 100 ? 18.743 7.587 5.887 1.00 67.75 100 SER A C 1
ATOM 824 O O . SER A 1 100 ? 19.220 8.621 5.411 1.00 67.75 100 SER A O 1
ATOM 826 N N . THR A 1 101 ? 17.437 7.313 5.819 1.00 64.31 101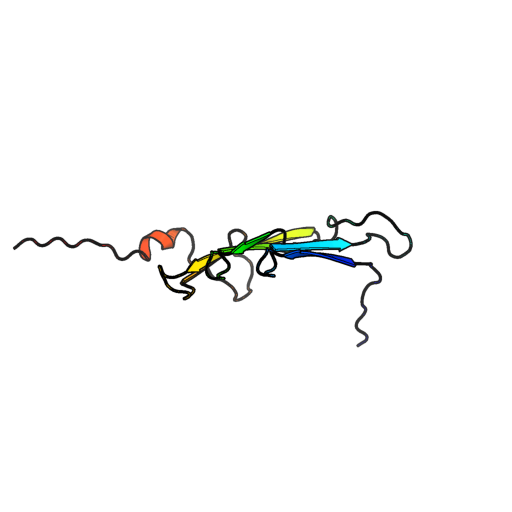 THR A N 1
ATOM 827 C CA . THR A 1 101 ? 16.475 8.254 5.254 1.00 64.31 101 THR A CA 1
ATOM 828 C C . THR A 1 101 ? 16.368 9.478 6.161 1.00 64.31 101 THR A C 1
ATOM 830 O O . THR A 1 101 ? 16.212 9.396 7.378 1.00 64.31 101 THR A O 1
ATOM 833 N N . THR A 1 102 ? 16.499 10.658 5.561 1.00 59.03 102 THR A N 1
ATOM 834 C CA . THR A 1 102 ? 16.343 11.947 6.250 1.00 59.03 102 THR A CA 1
ATOM 835 C C . THR A 1 102 ? 14.895 12.434 6.236 1.00 59.03 102 THR A C 1
ATOM 837 O O . THR A 1 102 ? 14.612 13.543 6.695 1.00 59.03 102 THR A O 1
ATOM 840 N N . LEU A 1 103 ? 13.984 11.614 5.703 1.00 59.03 103 LEU A N 1
ATOM 841 C CA . LEU A 1 103 ? 12.560 11.893 5.673 1.00 59.03 103 LEU A CA 1
ATOM 842 C C . LEU A 1 103 ? 12.010 11.850 7.106 1.00 59.03 103 LEU A C 1
ATOM 844 O O . LEU A 1 103 ? 12.481 11.118 7.976 1.00 59.03 103 LEU A O 1
ATOM 848 N N . GLY A 1 104 ? 11.094 12.771 7.395 1.00 55.81 104 GLY A N 1
ATOM 849 C CA . GLY A 1 104 ? 10.569 12.998 8.741 1.00 55.81 104 GLY A CA 1
ATOM 850 C C . GLY A 1 104 ? 9.444 12.045 9.146 1.00 55.81 104 GLY A C 1
ATOM 851 O O . GLY A 1 104 ? 8.798 12.299 10.162 1.00 55.81 104 GLY A O 1
ATOM 852 N N . ASP A 1 105 ? 9.164 11.010 8.359 1.00 59.88 105 ASP A N 1
ATOM 853 C CA . ASP A 1 105 ? 8.115 10.028 8.602 1.00 59.88 105 ASP A CA 1
ATOM 854 C C . ASP A 1 105 ? 8.588 8.870 9.502 1.00 59.88 105 ASP A C 1
ATOM 856 O O . ASP A 1 105 ? 9.775 8.607 9.668 1.00 59.88 105 ASP A O 1
ATOM 860 N N . PHE A 1 106 ? 7.621 8.290 10.223 1.00 59.06 106 PHE A N 1
ATOM 861 C CA . PHE A 1 106 ? 7.717 7.196 11.204 1.00 59.06 106 PHE A CA 1
ATOM 862 C C . PHE A 1 106 ? 9.100 6.943 11.835 1.00 59.06 106 PHE A C 1
ATOM 864 O O . PHE A 1 106 ? 9.744 5.917 11.617 1.00 59.06 106 PHE A O 1
ATOM 871 N N . LYS A 1 107 ? 9.535 7.839 12.730 1.00 54.84 107 LYS A N 1
ATOM 872 C CA . LYS A 1 107 ? 10.664 7.540 13.622 1.00 54.84 107 LYS A CA 1
ATOM 873 C C . LYS A 1 107 ? 10.214 6.556 14.695 1.00 54.84 107 LYS A C 1
ATOM 875 O O . LYS A 1 107 ? 9.686 6.955 15.733 1.00 54.84 107 LYS A O 1
ATOM 880 N N . GLU A 1 108 ? 10.402 5.265 14.448 1.00 56.72 108 GLU A N 1
ATOM 881 C CA . GLU A 1 108 ? 10.325 4.288 15.527 1.00 56.72 108 GLU A CA 1
ATOM 882 C C . GLU A 1 108 ? 11.439 4.553 16.547 1.00 56.72 108 GLU A C 1
ATOM 884 O O . GLU A 1 108 ? 12.581 4.826 16.160 1.00 56.72 108 GLU A O 1
ATOM 889 N N . PRO A 1 109 ? 11.158 4.450 17.857 1.00 49.94 109 PRO A N 1
ATOM 890 C CA . PRO A 1 109 ? 12.230 4.368 18.830 1.00 49.94 109 PRO A CA 1
ATOM 891 C C . PRO A 1 109 ? 13.044 3.094 18.527 1.00 49.94 109 PRO A C 1
ATOM 893 O O . PRO A 1 109 ? 12.444 2.027 18.359 1.00 49.94 109 PRO A O 1
ATOM 896 N N . PRO A 1 110 ? 14.387 3.164 18.434 1.00 46.19 110 PRO A N 1
ATOM 897 C CA . PRO A 1 110 ? 15.218 2.006 18.115 1.00 46.19 110 PRO A CA 1
ATOM 898 C C . PRO A 1 110 ? 14.884 0.824 19.031 1.00 46.19 110 PRO A C 1
ATOM 900 O O . PRO A 1 110 ? 14.547 1.018 20.198 1.00 46.19 110 PRO A O 1
ATOM 903 N N . GLN A 1 111 ? 15.004 -0.404 18.517 1.00 44.94 111 GLN A N 1
ATOM 904 C CA . GLN A 1 111 ? 14.558 -1.669 19.136 1.00 44.94 111 GLN A CA 1
ATOM 905 C C . GLN A 1 111 ? 14.960 -1.849 20.624 1.00 44.94 111 GLN A C 1
ATOM 907 O O . GLN A 1 111 ? 14.298 -2.570 21.367 1.00 44.94 111 GLN A O 1
ATOM 912 N N . GLN A 1 112 ? 15.994 -1.139 21.086 1.00 41.53 112 GLN A N 1
ATOM 913 C CA . GLN A 1 112 ? 16.473 -1.083 22.475 1.00 41.53 112 GLN A CA 1
ATOM 914 C C . GLN A 1 112 ? 15.602 -0.236 23.436 1.00 41.53 112 GLN A C 1
ATOM 916 O O . GLN A 1 112 ? 15.753 -0.333 24.652 1.00 41.53 112 GLN A O 1
ATOM 921 N N . GLN A 1 113 ? 14.667 0.577 22.942 1.00 38.66 113 GLN A N 1
ATOM 922 C CA . GLN A 1 113 ? 13.782 1.419 23.761 1.00 38.66 113 GLN A CA 1
ATOM 923 C C . GLN A 1 113 ? 12.417 0.777 24.064 1.00 38.66 113 GLN A C 1
ATOM 925 O O . GLN A 1 113 ? 11.701 1.249 24.946 1.00 38.66 113 GLN A O 1
ATOM 930 N N . LEU A 1 114 ? 12.076 -0.359 23.442 1.00 41.50 114 LEU A N 1
ATOM 931 C CA . LEU A 1 114 ? 10.818 -1.075 23.714 1.00 41.50 114 LEU A CA 1
ATOM 932 C C . LEU A 1 114 ? 10.729 -1.655 25.136 1.00 41.50 114 LEU A C 1
ATOM 934 O O . LEU A 1 114 ? 9.640 -1.996 25.592 1.00 41.50 114 LEU A O 1
ATOM 938 N N . GLN A 1 115 ? 11.847 -1.723 25.861 1.00 37.12 115 GLN A N 1
ATOM 939 C CA . GLN A 1 115 ? 11.871 -2.136 27.265 1.00 37.12 115 GLN A CA 1
ATOM 940 C C . GLN A 1 115 ? 11.558 -0.985 28.242 1.00 37.12 115 GLN A C 1
ATOM 942 O O . GLN A 1 115 ? 11.380 -1.224 29.434 1.00 37.12 115 GLN A O 1
ATOM 947 N N . GLN A 1 116 ? 11.458 0.254 27.745 1.00 42.19 116 GLN A N 1
ATOM 948 C CA . GLN A 1 116 ? 11.297 1.463 28.563 1.00 42.19 116 GLN A CA 1
ATOM 949 C C . GLN A 1 116 ? 9.879 2.056 28.500 1.00 42.19 116 GLN A C 1
ATOM 951 O O . GLN A 1 116 ? 9.515 2.862 29.349 1.00 42.19 116 GLN A O 1
ATOM 956 N N . CYS A 1 117 ? 9.055 1.634 27.534 1.00 51.75 117 CYS A N 1
ATOM 957 C CA . CYS A 1 117 ? 7.692 2.148 27.340 1.00 51.75 117 CYS A CA 1
ATOM 958 C C . CYS A 1 117 ? 6.585 1.249 27.918 1.00 51.75 117 CYS A C 1
ATOM 960 O O . CYS A 1 117 ? 5.406 1.548 27.738 1.00 51.75 117 CYS A O 1
ATOM 962 N N . LEU A 1 118 ? 6.923 0.154 28.604 1.00 40.88 118 LEU A N 1
ATOM 963 C CA . LEU A 1 118 ? 5.946 -0.555 29.431 1.00 40.88 118 LEU A CA 1
ATOM 964 C C . LEU A 1 118 ? 5.938 0.100 30.816 1.00 40.88 118 LEU A C 1
ATOM 966 O O . LEU A 1 118 ? 7.013 0.214 31.412 1.00 40.88 118 LEU A O 1
ATOM 970 N N . PRO A 1 119 ? 4.780 0.510 31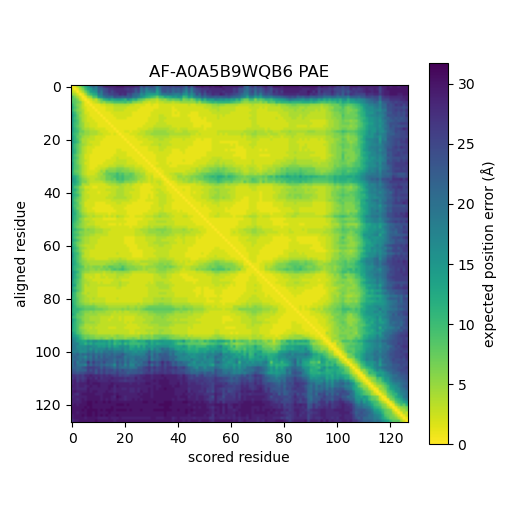.371 1.00 39.94 119 PRO A N 1
ATOM 971 C CA . PRO A 1 119 ? 4.734 0.838 32.785 1.00 39.94 119 PRO A CA 1
ATOM 972 C C . PRO A 1 119 ? 5.223 -0.398 33.546 1.00 39.94 119 PRO A C 1
ATOM 974 O O . PRO A 1 119 ? 4.659 -1.487 33.412 1.00 39.94 119 PRO A O 1
ATOM 977 N N . ARG A 1 120 ? 6.322 -0.247 34.296 1.00 48.31 120 ARG A N 1
ATOM 978 C CA . ARG A 1 120 ? 6.798 -1.261 35.241 1.00 48.31 120 ARG A CA 1
ATOM 979 C C . ARG A 1 120 ? 5.709 -1.433 36.297 1.00 48.31 120 ARG A C 1
ATOM 981 O O . ARG A 1 120 ? 5.715 -0.745 37.312 1.00 48.31 120 ARG A O 1
ATOM 988 N N . ASN A 1 121 ? 4.761 -2.334 36.057 1.00 46.41 121 ASN A N 1
ATOM 989 C CA . ASN A 1 121 ? 3.865 -2.804 37.100 1.00 46.41 121 ASN A CA 1
ATOM 990 C C . ASN A 1 121 ? 4.712 -3.530 38.146 1.00 46.41 121 ASN A C 1
ATOM 992 O O . ASN A 1 121 ? 5.112 -4.676 37.969 1.00 46.41 121 ASN A O 1
ATOM 996 N N . GLY A 1 122 ? 4.995 -2.813 39.226 1.00 38.50 122 GLY A N 1
ATOM 997 C CA . GLY A 1 122 ? 5.636 -3.311 40.430 1.00 38.50 122 GLY A CA 1
ATOM 998 C C . GLY A 1 122 ? 4.982 -2.680 41.649 1.00 38.50 122 GLY A C 1
ATOM 999 O O . GLY A 1 122 ? 5.644 -2.003 42.425 1.00 38.50 122 GLY A O 1
ATOM 1000 N N . LEU A 1 123 ? 3.670 -2.882 41.805 1.00 44.84 123 LEU A N 1
ATOM 1001 C CA . LEU A 1 123 ? 3.026 -2.791 43.113 1.00 44.84 123 LEU A CA 1
ATOM 1002 C C . LEU A 1 123 ? 3.712 -3.808 44.035 1.00 44.84 123 LEU A C 1
ATOM 1004 O O . LEU A 1 123 ? 3.582 -5.014 43.833 1.00 44.84 123 LEU A O 1
ATOM 1008 N N . ARG A 1 124 ? 4.421 -3.333 45.062 1.00 45.03 124 ARG A N 1
ATOM 1009 C CA . ARG A 1 124 ? 4.712 -4.140 46.249 1.00 45.03 124 ARG A CA 1
ATOM 1010 C C . ARG A 1 124 ? 4.387 -3.320 47.490 1.00 45.03 124 ARG A C 1
ATOM 1012 O O . ARG A 1 124 ? 5.204 -2.555 47.984 1.00 45.03 124 ARG A O 1
ATOM 1019 N N . LEU A 1 125 ? 3.159 -3.510 47.960 1.00 41.00 125 LEU A N 1
ATOM 1020 C CA . LEU A 1 125 ? 2.725 -3.202 49.316 1.00 41.00 125 LEU A CA 1
ATOM 1021 C C . LEU A 1 125 ? 3.570 -4.053 50.278 1.00 41.00 125 LEU A C 1
ATOM 1023 O O . LEU A 1 125 ? 3.525 -5.272 50.155 1.00 41.00 125 LEU A O 1
ATOM 1027 N N . HIS A 1 126 ? 4.335 -3.450 51.184 1.00 41.03 126 HIS A N 1
ATOM 1028 C CA . HIS A 1 126 ? 4.644 -4.021 52.500 1.00 41.03 126 HIS A CA 1
ATOM 1029 C C . HIS A 1 126 ? 4.641 -2.860 53.499 1.00 41.03 126 HIS A C 1
ATOM 1031 O O . HIS A 1 126 ? 5.155 -1.787 53.185 1.00 41.03 126 HIS A O 1
ATOM 1037 N N . LEU A 1 127 ? 3.956 -3.109 54.617 1.00 54.69 127 LEU A N 1
ATOM 1038 C CA . LEU A 1 127 ? 3.741 -2.236 55.772 1.00 54.69 127 LEU A CA 1
ATOM 1039 C C . LEU A 1 127 ? 5.045 -1.681 56.354 1.00 54.69 127 LEU A C 1
ATOM 1041 O O . LEU A 1 127 ? 6.054 -2.423 56.321 1.00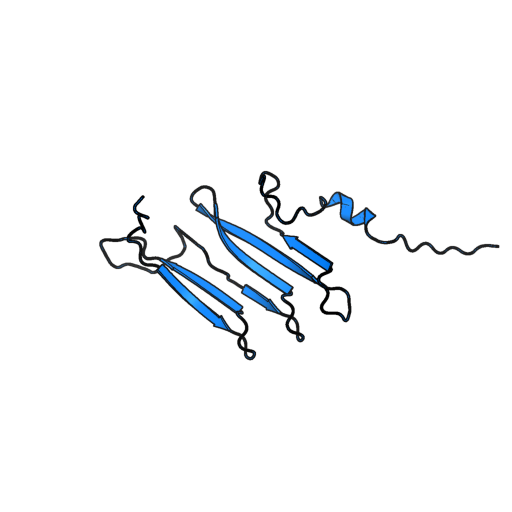 54.69 127 LEU A O 1
#

Mean predicted aligned error: 10.25 Å

pLDDT: mean 82.68, std 20.46, range [37.12, 98.62]

Nearest PDB structures (foldseek):
  7z6a-assembly1_A  TM=6.643E-01  e=3.234E+00  Weissella viridescens
  1y9w-assembly1_B  TM=5.879E-01  e=7.203E+00  Bacillus cereus ATCC 14579
  4ha2-assembly2_B  TM=2.414E-01  e=8.454E+00  Psophocarpus tetragonolobus

Radius of gyration: 20.75 Å; Cα contacts (8 Å, |Δi|>4): 208; chains: 1; bounding box: 37×32×85 Å

Foldseek 3Di:
DDPDDDQKAKDWDFDADPVRHTFKIWIWIQPDNPDDDDTHPFQFGFIFHGWDDDPVGATAWTWTWGADPRGIDTPFTKGWDADPPDNHTPAIDGPNDDPPDPDPPDPDDPPVCVVPPDPPPDDDDDD

Solvent-accessible surface area (backbone atoms only — not comparable to full-atom values): 7984 Å² total; per-residue (Å²): 135,81,84,79,76,76,73,58,50,71,50,75,50,77,42,61,48,99,85,73,44,72,30,26,36,44,41,29,26,34,92,43,74,87,55,93,73,67,76,38,40,82,73,52,23,65,20,26,79,40,40,41,64,54,98,88,69,51,65,39,35,39,36,30,34,26,70,51,95,90,34,47,38,72,59,41,37,36,37,46,40,58,42,87,100,52,92,48,78,68,52,71,44,55,81,50,68,60,86,86,57,85,67,90,66,85,81,67,76,59,87,85,49,69,79,70,76,54,83,81,87,70,90,74,91,75,135

=== Feature glossary ===
A reading guide for the features in this record.

Start from the sequence.

  · Sequence gives the chain of amino acids in standard one-letter code (A=alanine, C=cysteine, …, Y=tyrosine), read N→C. It is the only feature that is directly encoded by the gene; all structural features are derived from the folded form of this sequence.

Fold it, and you get atomic coordinates and the backbone conformation that goes with them.

  · Structure coordinates are given as an mmCIF _atom_site loop: one row per atom with element, residue name, chain id, sequence number, and x/y/z position in Å. Only the four main-chain atoms per residue are included here; side chains are omitted to keep the record compact.

  · Backbone dihedral angles. Every residue except chain termini has a φ (preceding-C → N → Cα → C) and a ψ (N → Cα → C → next-N). They are reported in degrees following the IUPAC sign convention. Secondary structure is essentially a statement about which (φ, ψ) basin each residue occupies.

  · Eight-state secondary structure (DSSP): H is the canonical α-helix, G the tighter 3₁₀-helix, I the wider π-helix; E/B are β-structure, T and S are turns and bends, and '-' is everything else. DSSP derives these from the pattern of main-chain N–H···O=C hydrogen bonds, not from the sequence.

  · SS3 is a coarse helix/strand/coil call (letters a/b/c) made by the P-SEA algorithm from inter-Cα distances and dihedrals. It is less detailed than DSSP but needs only Cα positions.

Summarize the fold with a handful of shape descriptors and a per-residue structural alphabet.

  · Radius of gyration (Rg) is the root-mean-square distance of Cα atoms from their centroid — a single number for overall size and compactness. A globular domain of N residues has Rg ≈ 2.2·N^0.38 Å; an extended or disordered chain has a much larger Rg. The Cα contact count is the number of residue pairs whose Cα atoms are within 8 Å and are more than four positions apart in sequence — a standard proxy for tertiary packing density. The bounding box is the smallest axis-aligned box enclosing all Cα atoms.

  · 3Di is Foldseek's structural alphabet. Each residue is assigned one of twenty discrete states based on how its Cα sits relative to its spatial (not sequential) neighbors. Aligning 3Di strings finds structural homologs roughly as well as full 3D superposition, but orders of magnitude faster.

  · Solvent-accessible surface area (SASA) is the area in Å² traced out by the centre of a 1.4 Å probe sphere (a water molecule) rolled over the protein's van der Waals surface (Shrake–Rupley / Lee–Richards construction). Buried residues have near-zero SASA; fully exposed residues can exceed 200 Å². The total SASA scales roughly with the number of surface residues.

Ask how reliable the model is.

  · For AlphaFold models, the B-factor field carries pLDDT — the model's own estimate of local accuracy on a 0–100 scale. Regions with pLDDT<50 should be treated as essentially unmodeled; they often correspond to intrinsically disordered segments.

  · For experimental (PDB) structures, the B-factor (temperature factor) quantifies the positional spread of each atom in the crystal — a combination of thermal vibration and static disorder — in units of Å². High B-factors mark flexible loops or poorly resolved regions; low B-factors mark the rigid, well-ordered core.

  · Predicted Aligned Error (PAE) is an AlphaFold confidence matrix: entry (i, j) is the expected error in the position of residue j, in ångströms, when the prediction is superimposed on the true structure at residue i. Low PAE within a block of residues means that block is internally rigid and well-predicted; high PAE between two blocks means their relative placement is uncertain even if each block individually is confident.

Place it in context: what it resembles, what it is annotated as, and how it looks.

  · Structural nearest neighbors (via Foldseek easy-search vs the PDB). Reported per hit: target PDB id, E-value, and alignment TM-score. A TM-score above ~0.5 is the conventional threshold for 'same fold'.

  · Functional annotations link the protein to curated databases. InterPro entries identify conserved domains and families by matching the sequence against member-database signatures (Pfam, PROSITE, CDD, …). Gene Ontology (GO) terms describe molecular function, biological process, and cellular component in a controlled vocabulary. CATH places the structure in a hierarchical fold classification (Class/Architecture/Topology/Homologous-superfamily). The organism is the source species.

  · The contact map is a binary N×N matrix image: pixel (i, j) is dark where Cα_i and Cα_j are within 8 Å and |i−j|>4. Because the |i−j|>4 filter removes local helical contacts, off-diagonal stripes parallel to the main diagonal indicate parallel β-sheets; stripes perpendicular to it indicate antiparallel β-sheets. The Ramachandran plot scatters every residue's (φ, ψ) pair against the sterically allowed regions. The PAE heatmap renders the predicted-aligned-error matrix.

  · Six rendered views show the 3D structure from the faces of a cube — i.e. along ±x, ±y, ±z. Rendering representation is drawn randomly per protein from cartoon (secondary-structure ribbons), sticks (backbone bonds), or molecular surface; coloring is either N→C rainbow (blue at the N-terminus through red at the C-terminus) or one color per chain.